Protein AF-A0A2N3FIJ5-F1 (afdb_monomer)

Nearest PDB structures (foldseek):
  3k1s-assembly1_A  TM=6.596E-01  e=3.402E+00  Bacillus anthracis
  8xyv-assembly1_A  TM=5.537E-01  e=2.727E+00  synthetic construct
  6gow-assembly1_E  TM=3.567E-01  e=4.017E+00  Bacillus subtilis

Radius of gyration: 18.21 Å; Cα contacts (8 Å, |Δi|>4): 81; chains: 1; bounding box: 46×19×55 Å

Mean predicted aligned error: 5.97 Å

Secondary structure (DSSP, 8-state):
----HHHHHHHHHHHHHHHHHHHHHHHHHHH-HHHHHHHHHHHHHHHHHHHHHHHHHHHHTTHHHHHHHHHHHHHHHHHHHHHHHHHHHHHHHHHHHHHHHHHHHHHHTT--

Solvent-accessible surface area (backbone atoms only — not comparable to full-atom values): 5841 Å² total; per-residue (Å²): 130,87,83,56,62,37,60,52,52,32,51,49,28,48,48,53,20,52,50,32,38,60,50,18,54,63,35,24,74,76,64,34,44,68,49,14,52,50,33,43,51,48,17,52,48,44,32,55,53,26,51,54,53,25,49,54,52,16,59,76,71,49,46,51,60,56,46,44,74,72,52,37,70,66,49,52,48,52,54,50,51,53,49,48,54,56,50,49,52,51,48,52,53,48,51,50,53,43,52,52,52,47,49,52,60,64,55,60,67,77,83,116

pLDDT: mean 87.1, std 10.28, range [44.97, 95.62]

Structure (mmCIF, N/CA/C/O backbone):
data_AF-A0A2N3FIJ5-F1
#
_entry.id   AF-A0A2N3FIJ5-F1
#
loop_
_atom_site.group_PDB
_atom_site.id
_atom_site.type_symbol
_atom_site.label_atom_id
_atom_site.label_alt_id
_atom_site.label_comp_id
_atom_site.label_asym_id
_atom_site.label_entity_id
_atom_site.label_seq_id
_atom_site.pdbx_PDB_ins_code
_atom_site.Cartn_x
_atom_site.Cartn_y
_atom_site.Cartn_z
_atom_site.occupancy
_atom_site.B_iso_or_equiv
_atom_site.auth_seq_id
_atom_site.auth_comp_id
_atom_site.auth_asym_id
_atom_site.auth_atom_id
_atom_site.pdbx_PDB_model_num
ATOM 1 N N . MET A 1 1 ? -8.680 -10.127 25.478 1.00 51.38 1 MET A N 1
ATOM 2 C CA . MET A 1 1 ? -8.609 -8.966 24.564 1.00 51.38 1 MET A CA 1
ATOM 3 C C . MET A 1 1 ? -9.629 -9.177 23.454 1.00 51.38 1 MET A C 1
ATOM 5 O O . MET A 1 1 ? -9.633 -10.275 22.902 1.00 51.38 1 MET A O 1
ATOM 9 N N . PRO A 1 2 ? -10.525 -8.217 23.168 1.00 55.84 2 PRO A N 1
ATOM 10 C CA . PRO A 1 2 ? -11.459 -8.337 22.049 1.00 55.84 2 PRO A CA 1
ATOM 11 C C . PRO A 1 2 ? -10.683 -8.527 20.737 1.00 55.84 2 PRO A C 1
ATOM 13 O O . PRO A 1 2 ? -9.733 -7.797 20.460 1.00 55.84 2 PRO A O 1
ATOM 16 N N . LYS A 1 3 ? -11.052 -9.545 19.950 1.00 68.38 3 LYS A N 1
ATOM 17 C CA . LYS A 1 3 ? -10.493 -9.772 18.612 1.00 68.38 3 LYS A CA 1
ATOM 18 C C . LYS A 1 3 ? -11.173 -8.795 17.655 1.00 68.38 3 LYS A C 1
ATOM 20 O O . LYS A 1 3 ? -12.292 -9.048 17.229 1.00 68.38 3 LYS A O 1
ATOM 25 N N . LEU A 1 4 ? -10.520 -7.672 17.372 1.00 81.00 4 LEU A N 1
ATOM 26 C CA . LEU A 1 4 ? -11.006 -6.691 16.401 1.00 81.00 4 LEU A CA 1
ATOM 27 C C . LEU A 1 4 ? -10.760 -7.244 14.992 1.00 81.00 4 LEU A C 1
ATOM 29 O O . LEU A 1 4 ? -9.620 -7.269 14.521 1.00 81.00 4 LEU A O 1
ATOM 33 N N . ALA A 1 5 ? -11.817 -7.739 14.350 1.00 84.88 5 ALA A N 1
ATOM 34 C CA . ALA A 1 5 ? -11.745 -8.368 13.036 1.00 84.88 5 ALA A CA 1
ATOM 35 C C . ALA A 1 5 ? -11.287 -7.362 11.974 1.00 84.88 5 ALA A C 1
ATOM 37 O O . ALA A 1 5 ? -10.468 -7.704 11.120 1.00 84.88 5 ALA A O 1
ATOM 38 N N . PHE A 1 6 ? -11.719 -6.099 12.077 1.00 86.12 6 PHE A N 1
ATOM 39 C CA . PHE A 1 6 ? -11.287 -5.059 11.140 1.00 86.12 6 PHE A CA 1
ATOM 40 C C . PHE A 1 6 ? -9.762 -4.851 11.169 1.00 86.12 6 PHE A C 1
ATOM 42 O O . PHE A 1 6 ? -9.145 -4.660 10.122 1.00 86.12 6 PHE A O 1
ATOM 49 N N . LEU A 1 7 ? -9.141 -4.933 12.354 1.00 85.88 7 LEU A N 1
ATOM 50 C CA . LEU A 1 7 ? -7.705 -4.710 12.528 1.00 85.88 7 LEU A CA 1
ATOM 51 C C . LEU A 1 7 ? -6.888 -5.869 11.943 1.00 85.88 7 LEU A C 1
ATOM 53 O O . LEU A 1 7 ? -5.833 -5.647 11.354 1.00 85.88 7 LEU A O 1
ATOM 57 N N . GLN A 1 8 ? -7.394 -7.101 12.059 1.00 89.31 8 GLN A N 1
ATOM 58 C CA . GLN A 1 8 ? -6.790 -8.274 11.423 1.00 89.31 8 GLN A CA 1
ATOM 59 C C . GLN A 1 8 ? -6.869 -8.176 9.901 1.00 89.31 8 GLN A C 1
ATOM 61 O O . GLN A 1 8 ? -5.865 -8.374 9.220 1.00 89.31 8 GLN A O 1
ATOM 66 N N . THR A 1 9 ? -8.032 -7.807 9.365 1.00 90.25 9 THR A N 1
ATOM 67 C CA . THR A 1 9 ? -8.211 -7.611 7.923 1.00 90.25 9 THR A CA 1
ATOM 68 C C . THR A 1 9 ? -7.322 -6.480 7.400 1.00 90.25 9 THR A C 1
ATOM 70 O O . THR A 1 9 ? -6.710 -6.629 6.343 1.00 90.25 9 THR A O 1
ATOM 73 N N . LEU A 1 10 ? -7.163 -5.388 8.160 1.00 89.88 10 LEU A N 1
ATOM 74 C CA . LEU A 1 10 ? -6.235 -4.305 7.825 1.00 89.88 10 LEU A CA 1
ATOM 75 C C . LEU A 1 10 ? -4.788 -4.794 7.801 1.00 89.88 10 LEU A C 1
ATOM 77 O O . LEU A 1 10 ? -4.076 -4.520 6.839 1.00 89.88 10 LEU A O 1
ATOM 81 N N . ALA A 1 11 ? -4.366 -5.550 8.816 1.00 90.19 11 ALA A N 1
ATOM 82 C CA . ALA A 1 11 ? -3.022 -6.115 8.878 1.00 90.19 11 ALA A CA 1
ATOM 83 C C . ALA A 1 11 ? -2.741 -7.064 7.699 1.00 90.19 11 ALA A C 1
ATOM 85 O O . ALA A 1 11 ? -1.658 -7.015 7.119 1.00 90.19 11 ALA A O 1
ATOM 86 N N . ILE A 1 12 ? -3.719 -7.882 7.297 1.00 93.12 12 ILE A N 1
ATOM 87 C CA . ILE A 1 12 ? -3.603 -8.765 6.130 1.00 93.12 12 ILE A CA 1
ATOM 88 C C . ILE A 1 12 ? -3.497 -7.945 4.840 1.00 93.12 12 ILE A C 1
ATOM 90 O O . ILE A 1 12 ? -2.604 -8.201 4.037 1.00 93.12 12 ILE A O 1
ATOM 94 N 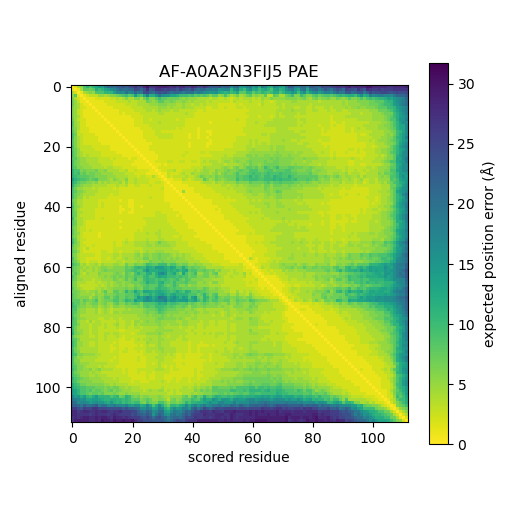N . ALA A 1 13 ? -4.353 -6.941 4.639 1.00 92.94 13 ALA A N 1
ATOM 95 C CA . ALA A 1 13 ? -4.306 -6.095 3.445 1.00 92.94 13 ALA A CA 1
ATOM 96 C C . ALA A 1 13 ? -2.975 -5.332 3.333 1.00 92.94 13 ALA A C 1
ATOM 98 O O . ALA A 1 13 ? -2.361 -5.287 2.266 1.00 92.94 13 ALA A O 1
ATOM 99 N N . ALA A 1 14 ? -2.501 -4.796 4.457 1.00 90.81 14 ALA A N 1
ATOM 100 C CA . ALA A 1 14 ? -1.193 -4.175 4.602 1.00 90.81 14 ALA A CA 1
ATOM 101 C C . ALA A 1 14 ? -0.052 -5.142 4.251 1.00 90.81 14 ALA A C 1
ATOM 103 O O . ALA A 1 14 ? 0.836 -4.795 3.472 1.00 90.81 14 ALA A O 1
ATOM 104 N N . PHE A 1 15 ? -0.095 -6.367 4.779 1.00 93.50 15 PHE A N 1
ATOM 105 C CA . PHE A 1 15 ? 0.901 -7.398 4.501 1.00 93.50 15 PHE A CA 1
ATOM 106 C C . PHE A 1 15 ? 0.911 -7.805 3.024 1.00 93.50 15 PHE A C 1
ATOM 108 O O . PHE A 1 15 ? 1.972 -7.833 2.407 1.00 93.50 15 PHE A O 1
ATOM 115 N N . VAL A 1 16 ? -0.258 -8.062 2.430 1.00 95.62 16 VAL A N 1
ATOM 116 C CA . VAL A 1 16 ? -0.388 -8.409 1.005 1.00 95.62 16 VAL A CA 1
ATOM 117 C C . VAL A 1 16 ? 0.140 -7.280 0.126 1.00 95.62 16 VAL A C 1
ATOM 119 O O . VAL A 1 16 ? 0.914 -7.527 -0.797 1.00 95.62 16 VAL A O 1
ATOM 122 N N . SER A 1 17 ? -0.224 -6.035 0.434 1.00 94.69 17 SER A N 1
ATOM 123 C CA . SER A 1 17 ? 0.297 -4.869 -0.274 1.00 94.69 17 SER A CA 1
ATOM 124 C C . SER A 1 17 ? 1.825 -4.784 -0.176 1.00 94.69 17 SER A C 1
ATOM 126 O O . SER A 1 17 ? 2.506 -4.630 -1.188 1.00 94.69 17 SER A O 1
ATOM 128 N N . PHE A 1 18 ? 2.396 -4.975 1.012 1.00 93.12 18 PHE A N 1
ATOM 129 C CA . PHE A 1 18 ? 3.846 -4.977 1.185 1.00 93.12 18 PHE A CA 1
ATOM 130 C C . PHE A 1 18 ? 4.530 -6.128 0.426 1.00 93.12 18 PHE A C 1
ATOM 132 O O . PHE A 1 18 ? 5.555 -5.922 -0.221 1.00 93.12 18 PHE A O 1
ATOM 139 N N . MET A 1 19 ? 3.940 -7.327 0.418 1.00 95.06 19 MET A N 1
ATOM 140 C CA . MET A 1 19 ? 4.442 -8.451 -0.377 1.00 95.06 19 MET A CA 1
ATOM 141 C C . MET A 1 19 ? 4.442 -8.141 -1.875 1.00 95.06 19 MET A C 1
ATOM 143 O O . MET A 1 19 ? 5.400 -8.490 -2.557 1.00 95.06 19 MET A O 1
ATOM 147 N N . LEU A 1 20 ? 3.432 -7.435 -2.392 1.00 95.00 20 LEU A N 1
ATOM 148 C CA . LEU A 1 20 ? 3.416 -6.999 -3.792 1.00 95.00 20 LEU A CA 1
ATOM 149 C C . LEU A 1 20 ? 4.572 -6.041 -4.115 1.00 95.00 20 LEU A C 1
ATOM 151 O O . LEU A 1 20 ? 5.153 -6.144 -5.193 1.00 95.00 20 LEU A O 1
ATOM 155 N N . VAL A 1 21 ? 4.960 -5.164 -3.182 1.00 93.69 21 VAL A N 1
ATOM 156 C CA . VAL A 1 21 ? 6.153 -4.312 -3.341 1.00 93.69 21 VAL A CA 1
ATOM 157 C C . VAL A 1 21 ? 7.419 -5.164 -3.459 1.00 93.69 21 VAL A C 1
ATOM 159 O O . VAL A 1 21 ? 8.232 -4.925 -4.348 1.00 93.69 21 VAL A O 1
ATOM 162 N N . ILE A 1 22 ? 7.577 -6.194 -2.623 1.00 92.62 22 ILE A N 1
ATOM 163 C CA . ILE A 1 22 ? 8.731 -7.106 -2.704 1.00 92.62 22 ILE A CA 1
ATOM 164 C C . ILE A 1 22 ? 8.712 -7.896 -4.017 1.00 92.62 22 ILE A C 1
ATOM 166 O O . ILE A 1 22 ? 9.733 -7.995 -4.694 1.00 92.62 22 ILE A O 1
ATOM 170 N N . VAL A 1 23 ? 7.550 -8.423 -4.411 1.00 94.00 23 VAL A N 1
ATOM 171 C CA . VAL A 1 23 ? 7.357 -9.190 -5.653 1.00 94.00 23 VAL A CA 1
ATOM 172 C C . VAL A 1 23 ? 7.586 -8.330 -6.897 1.00 94.00 23 VAL A C 1
ATOM 174 O O . VAL A 1 23 ? 8.004 -8.853 -7.931 1.00 94.00 23 VAL A O 1
ATOM 177 N N . ALA A 1 24 ? 7.412 -7.010 -6.816 1.00 92.44 24 ALA A N 1
ATOM 178 C CA . ALA A 1 24 ? 7.741 -6.130 -7.928 1.00 92.44 24 ALA A CA 1
ATOM 179 C C . ALA A 1 24 ? 9.226 -6.219 -8.327 1.00 92.44 24 ALA A C 1
ATOM 181 O O . ALA A 1 24 ? 9.529 -6.035 -9.503 1.00 92.44 24 ALA A O 1
ATOM 182 N N . PHE A 1 25 ? 10.139 -6.588 -7.418 1.00 88.94 25 PHE A N 1
ATOM 183 C CA . PHE A 1 25 ? 11.552 -6.803 -7.747 1.00 88.94 25 PHE A CA 1
ATOM 184 C C . PHE A 1 25 ? 11.759 -7.954 -8.760 1.00 88.94 25 PHE A C 1
ATOM 186 O O . PHE A 1 25 ? 12.204 -7.681 -9.879 1.00 88.94 25 PHE A O 1
ATOM 193 N N . PRO A 1 26 ? 11.378 -9.221 -8.475 1.00 91.25 26 PRO A N 1
ATOM 194 C CA . PRO A 1 26 ? 11.492 -10.298 -9.457 1.00 91.25 26 PRO A CA 1
ATOM 195 C C . PRO A 1 26 ? 10.586 -10.107 -10.681 1.00 91.25 26 PRO A C 1
ATOM 197 O O . PRO A 1 26 ? 10.941 -10.575 -11.761 1.00 91.25 26 PRO A O 1
ATOM 200 N N . VAL A 1 27 ? 9.443 -9.419 -10.558 1.00 91.50 27 VAL A N 1
ATOM 201 C CA . VAL A 1 27 ? 8.592 -9.092 -11.718 1.00 91.50 27 VAL A CA 1
ATOM 202 C C . VAL A 1 27 ? 9.301 -8.127 -12.666 1.00 91.50 27 VAL A C 1
ATOM 204 O O . VAL A 1 27 ? 9.248 -8.326 -13.875 1.00 91.50 27 VAL A O 1
ATOM 207 N N . THR A 1 28 ? 10.012 -7.132 -12.137 1.00 89.31 28 THR A N 1
ATOM 208 C CA . THR A 1 28 ? 10.811 -6.195 -12.943 1.00 89.31 28 THR A CA 1
ATOM 209 C C . THR A 1 28 ? 11.872 -6.931 -13.747 1.00 89.31 28 THR A C 1
ATOM 211 O O . THR A 1 28 ? 12.004 -6.696 -14.945 1.00 89.31 28 THR A O 1
ATOM 214 N N . TRP A 1 29 ? 12.573 -7.870 -13.107 1.00 84.31 29 TRP A N 1
ATOM 215 C CA . TRP A 1 29 ? 13.607 -8.672 -13.756 1.00 84.31 29 TRP A CA 1
ATOM 216 C C . TRP A 1 29 ? 13.049 -9.616 -14.830 1.00 84.31 29 TRP A C 1
ATOM 218 O O . TRP A 1 29 ? 13.621 -9.742 -15.906 1.00 84.31 29 TRP A O 1
ATOM 228 N N . LYS A 1 30 ? 11.929 -10.297 -14.550 1.00 90.00 30 LYS A N 1
ATOM 229 C CA . LYS A 1 30 ? 11.395 -11.356 -15.427 1.00 90.00 30 LYS A CA 1
ATOM 230 C C . LYS A 1 30 ? 10.442 -10.858 -16.515 1.00 90.00 30 LYS A C 1
ATOM 232 O O . LYS A 1 30 ? 10.367 -11.475 -17.570 1.00 90.00 30 LYS A O 1
ATOM 237 N N . ALA A 1 31 ? 9.679 -9.802 -16.245 1.00 89.44 31 ALA A N 1
ATOM 238 C CA . ALA A 1 31 ? 8.608 -9.305 -17.115 1.00 89.44 31 ALA A CA 1
ATOM 239 C C . ALA A 1 31 ? 8.825 -7.850 -17.573 1.00 89.44 31 ALA A C 1
ATOM 241 O O . ALA A 1 31 ? 7.988 -7.286 -18.279 1.00 89.44 31 ALA A O 1
ATOM 242 N N . GLY A 1 32 ? 9.947 -7.239 -17.183 1.00 89.31 32 GLY A N 1
ATOM 243 C CA . GLY A 1 32 ? 10.345 -5.895 -17.582 1.00 89.31 32 GLY A CA 1
ATOM 244 C C . GLY A 1 32 ? 9.834 -4.784 -16.661 1.00 89.31 32 GLY A C 1
ATOM 245 O O . GLY A 1 32 ? 8.939 -4.953 -15.826 1.00 89.31 32 GLY A O 1
ATOM 246 N N . TRP A 1 33 ? 10.401 -3.591 -16.852 1.00 90.06 33 TRP A N 1
ATOM 247 C CA . TRP A 1 33 ? 10.188 -2.430 -15.982 1.00 90.06 33 TRP A CA 1
ATOM 248 C C . TRP A 1 33 ? 8.725 -1.967 -15.907 1.00 90.06 33 TRP A C 1
ATOM 250 O O . TRP A 1 33 ? 8.254 -1.598 -14.832 1.00 90.06 33 TRP A O 1
ATOM 260 N N . ARG A 1 34 ? 7.965 -2.051 -17.011 1.00 91.44 34 ARG A N 1
ATOM 261 C CA . ARG A 1 34 ? 6.534 -1.687 -17.036 1.00 91.44 34 ARG A CA 1
ATOM 262 C C . ARG A 1 34 ? 5.695 -2.600 -16.139 1.00 91.44 34 ARG A C 1
ATOM 264 O O . ARG A 1 34 ? 4.829 -2.119 -15.410 1.00 91.44 34 ARG A O 1
ATOM 271 N N . ALA A 1 35 ? 5.963 -3.908 -16.165 1.00 91.31 35 ALA A N 1
ATOM 272 C CA . ALA A 1 35 ? 5.276 -4.882 -15.320 1.00 91.31 35 ALA A CA 1
ATOM 273 C C . ALA A 1 35 ? 5.617 -4.666 -13.837 1.00 91.31 35 ALA A C 1
ATOM 275 O O . ALA A 1 35 ? 4.723 -4.675 -12.985 1.00 91.31 35 ALA A O 1
ATOM 276 N N . GLY A 1 36 ? 6.888 -4.373 -13.539 1.00 89.88 36 GLY A N 1
ATOM 277 C CA . GLY A 1 36 ? 7.332 -3.960 -12.208 1.00 89.88 36 GLY A CA 1
ATOM 278 C C . GLY A 1 36 ? 6.580 -2.729 -11.705 1.00 89.88 36 GLY A C 1
ATOM 279 O O . GLY A 1 36 ? 5.997 -2.743 -10.621 1.00 89.88 36 GLY A O 1
ATOM 280 N N . GLN A 1 37 ? 6.510 -1.681 -12.528 1.00 92.00 37 GLN A N 1
ATOM 281 C CA . GLN A 1 37 ? 5.841 -0.430 -12.172 1.00 92.00 37 GLN A CA 1
ATOM 282 C C . GLN A 1 37 ? 4.333 -0.617 -11.951 1.00 92.00 37 GLN A C 1
ATOM 284 O O . GLN A 1 37 ? 3.772 -0.063 -11.003 1.00 92.00 37 GLN A O 1
ATOM 289 N N . ASN A 1 38 ? 3.674 -1.434 -12.777 1.00 94.44 38 ASN A N 1
ATOM 290 C CA . ASN A 1 38 ? 2.268 -1.787 -12.583 1.00 94.44 38 ASN A CA 1
ATOM 291 C C . ASN A 1 38 ? 2.047 -2.579 -11.291 1.00 94.44 38 ASN A C 1
ATOM 293 O O . ASN A 1 38 ? 1.063 -2.332 -10.600 1.00 94.44 38 ASN A O 1
ATOM 297 N N . THR A 1 39 ? 2.975 -3.463 -10.921 1.00 94.56 39 THR A N 1
ATOM 298 C CA . THR A 1 39 ? 2.911 -4.214 -9.656 1.00 94.56 39 THR A CA 1
ATOM 299 C C . THR A 1 39 ? 2.999 -3.283 -8.447 1.00 94.56 39 THR A C 1
ATOM 301 O O . THR A 1 39 ? 2.193 -3.396 -7.526 1.00 94.56 39 THR A O 1
ATOM 304 N N . VAL A 1 40 ? 3.905 -2.300 -8.475 1.00 93.12 40 VAL A N 1
ATOM 305 C CA . VAL A 1 40 ? 4.021 -1.274 -7.420 1.00 93.12 40 VAL A CA 1
ATOM 306 C C . VAL A 1 40 ? 2.768 -0.388 -7.342 1.00 93.12 40 VAL A C 1
ATOM 308 O O . VAL A 1 40 ? 2.308 -0.025 -6.262 1.00 93.12 40 VAL A O 1
ATOM 311 N N . ARG A 1 41 ? 2.156 -0.045 -8.480 1.00 93.88 41 ARG A N 1
ATOM 312 C CA . ARG A 1 41 ? 0.880 0.695 -8.489 1.00 93.88 41 ARG A CA 1
ATOM 313 C C . ARG A 1 41 ? -0.269 -0.150 -7.939 1.00 93.88 41 ARG A C 1
ATOM 315 O O . ARG A 1 41 ? -1.080 0.353 -7.166 1.00 93.88 41 ARG A O 1
ATOM 322 N N . ALA A 1 42 ? -0.319 -1.429 -8.304 1.00 94.50 42 ALA A N 1
ATOM 323 C CA . ALA A 1 42 ? -1.313 -2.368 -7.804 1.00 94.50 42 ALA A CA 1
ATOM 324 C C . ALA A 1 42 ? -1.176 -2.575 -6.290 1.00 94.50 42 ALA A C 1
ATOM 326 O O . ALA A 1 42 ? -2.191 -2.601 -5.599 1.00 94.50 42 ALA A O 1
ATOM 327 N N . SER A 1 43 ? 0.050 -2.637 -5.756 1.00 94.75 43 SER A N 1
ATOM 328 C CA . SER A 1 43 ? 0.274 -2.736 -4.310 1.00 94.75 43 SER A CA 1
ATOM 329 C C . SER A 1 43 ? -0.337 -1.548 -3.567 1.00 94.75 43 SER A C 1
ATOM 331 O O . SER A 1 43 ? -1.043 -1.739 -2.575 1.00 94.75 43 SER A O 1
ATOM 333 N N . LEU A 1 44 ? -0.146 -0.330 -4.084 1.00 93.38 44 LEU A N 1
ATOM 334 C CA . LEU A 1 44 ? -0.747 0.878 -3.522 1.00 93.38 44 LEU A CA 1
ATOM 335 C C . LEU A 1 44 ? -2.279 0.842 -3.608 1.00 93.38 44 LEU A C 1
ATOM 337 O O . LEU A 1 44 ? -2.953 1.182 -2.639 1.00 93.38 44 LEU A O 1
ATOM 341 N N . GLY A 1 45 ? -2.828 0.379 -4.734 1.00 94.56 45 GLY A N 1
ATOM 342 C CA . GLY A 1 45 ? -4.268 0.179 -4.895 1.00 94.56 45 GLY A CA 1
ATOM 343 C C . GLY A 1 45 ? -4.846 -0.785 -3.856 1.00 94.56 45 GLY A C 1
ATOM 344 O O . GLY A 1 45 ? -5.819 -0.448 -3.186 1.00 94.56 45 GLY A O 1
ATOM 345 N N . VAL A 1 46 ? -4.206 -1.943 -3.657 1.00 94.25 46 VAL A N 1
ATOM 346 C CA . VAL A 1 46 ? -4.596 -2.935 -2.638 1.00 94.25 46 VAL A CA 1
ATOM 347 C C . VAL A 1 46 ? -4.573 -2.328 -1.238 1.00 94.25 46 VAL A C 1
ATOM 349 O O . VAL A 1 46 ? -5.496 -2.564 -0.461 1.00 94.25 46 VAL A O 1
ATOM 352 N N . LEU A 1 47 ? -3.564 -1.514 -0.922 1.00 92.62 47 LEU A N 1
ATOM 353 C CA . LEU A 1 47 ? -3.481 -0.852 0.376 1.00 92.62 47 LEU A CA 1
ATOM 354 C C . LEU A 1 47 ? -4.641 0.121 0.597 1.00 92.62 47 LEU A C 1
ATOM 356 O O . LEU A 1 47 ? -5.300 0.060 1.630 1.00 92.62 47 LEU A O 1
ATOM 360 N N . ILE A 1 48 ? -4.900 1.006 -0.369 1.00 93.81 48 ILE A N 1
ATOM 361 C CA . ILE A 1 48 ? -5.959 2.018 -0.266 1.00 93.81 48 ILE A CA 1
ATOM 362 C C . ILE A 1 48 ? -7.325 1.341 -0.132 1.00 93.81 48 ILE A C 1
ATOM 364 O O . ILE A 1 48 ? -8.095 1.674 0.769 1.00 93.81 48 ILE A O 1
ATOM 368 N N . VAL A 1 49 ? -7.606 0.352 -0.984 1.00 95.44 49 VAL A N 1
ATOM 369 C CA . VAL A 1 49 ? -8.853 -0.422 -0.926 1.00 95.44 49 VAL A CA 1
ATOM 370 C C . VAL A 1 49 ? -8.965 -1.173 0.402 1.00 95.44 49 VAL A C 1
ATOM 372 O O . VAL A 1 49 ? -10.034 -1.176 1.006 1.00 95.44 49 VAL A O 1
ATOM 375 N N . GLY A 1 50 ? -7.868 -1.749 0.898 1.00 93.06 50 GLY A N 1
ATOM 376 C CA . GLY A 1 50 ? -7.816 -2.425 2.192 1.00 93.06 50 GLY A CA 1
ATOM 377 C C . GLY A 1 50 ? -8.120 -1.496 3.367 1.00 93.06 50 GLY A C 1
ATOM 378 O O . GLY A 1 50 ? -8.937 -1.836 4.220 1.00 93.06 50 GLY A O 1
ATOM 379 N N . ILE A 1 51 ? -7.527 -0.300 3.394 1.00 91.62 51 ILE A N 1
ATOM 380 C CA . ILE A 1 51 ? -7.796 0.717 4.421 1.00 91.62 51 ILE A CA 1
ATOM 381 C C . ILE A 1 51 ? -9.268 1.130 4.382 1.00 91.62 51 ILE A C 1
ATOM 383 O O . ILE A 1 51 ? -9.948 1.076 5.402 1.00 91.62 51 ILE A O 1
ATOM 387 N N . ILE A 1 52 ? -9.787 1.499 3.210 1.00 94.06 52 ILE A N 1
ATOM 388 C CA . ILE A 1 52 ? -11.179 1.948 3.081 1.00 94.06 52 ILE A CA 1
ATOM 389 C C . ILE A 1 52 ? -12.143 0.821 3.469 1.00 94.06 52 ILE A C 1
ATOM 391 O O . ILE A 1 52 ? -13.042 1.036 4.278 1.00 94.06 52 ILE A O 1
ATOM 395 N N . GLY A 1 53 ? -11.936 -0.391 2.947 1.00 92.56 53 GLY A N 1
ATOM 396 C CA . GLY A 1 53 ? -12.803 -1.537 3.219 1.00 92.56 53 GLY A CA 1
ATOM 397 C C . GLY A 1 53 ? -12.821 -1.929 4.696 1.00 92.56 53 GLY A C 1
ATOM 398 O O . GLY A 1 53 ? -13.883 -2.202 5.252 1.00 92.56 53 GLY A O 1
ATOM 399 N N . THR A 1 54 ? -11.665 -1.897 5.359 1.00 91.44 54 THR A N 1
ATOM 400 C CA . THR A 1 54 ? -11.561 -2.233 6.789 1.00 91.44 54 THR A CA 1
ATOM 401 C C . THR A 1 54 ? -12.136 -1.152 7.686 1.00 91.44 54 THR A C 1
ATOM 403 O O . THR A 1 54 ? -12.768 -1.482 8.686 1.00 91.44 54 THR A O 1
ATOM 406 N N . LEU A 1 55 ? -12.003 0.124 7.317 1.00 89.38 55 LEU A N 1
ATO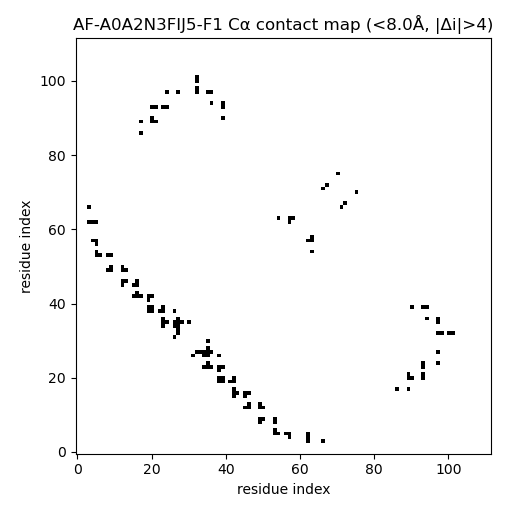M 407 C CA . LEU A 1 55 ? -12.686 1.209 8.014 1.00 89.38 55 LEU A CA 1
ATOM 408 C C . LEU A 1 55 ? -14.203 1.071 7.880 1.00 89.38 55 LEU A C 1
ATOM 410 O O . LEU A 1 55 ? -14.890 1.091 8.895 1.00 89.38 55 LEU A O 1
ATOM 414 N N . VAL A 1 56 ? -14.726 0.863 6.667 1.00 93.00 56 VAL A N 1
ATOM 415 C CA . VAL A 1 56 ? -16.169 0.667 6.435 1.00 93.00 56 VAL A CA 1
ATOM 416 C C . VAL A 1 56 ? -16.704 -0.514 7.252 1.00 93.00 56 VAL A C 1
ATOM 418 O O . VAL A 1 56 ? -17.707 -0.363 7.947 1.00 93.00 56 VAL A O 1
ATOM 421 N N . MET A 1 57 ? -16.001 -1.650 7.244 1.00 90.38 57 MET A N 1
ATOM 422 C CA . MET A 1 57 ? -16.343 -2.829 8.050 1.00 90.38 57 MET A CA 1
ATOM 423 C C . MET A 1 57 ? -16.288 -2.545 9.560 1.00 90.38 57 MET A C 1
ATOM 425 O O . MET A 1 57 ? -17.173 -2.942 10.318 1.00 90.38 57 MET A O 1
ATOM 429 N N . GLY A 1 58 ? -15.254 -1.841 10.022 1.00 87.62 58 GLY A N 1
ATOM 430 C CA . GLY A 1 58 ? -15.113 -1.477 11.428 1.00 87.62 58 GLY A CA 1
ATOM 431 C C . GLY A 1 58 ? -16.206 -0.511 11.895 1.00 87.62 58 GLY A C 1
ATOM 432 O O . GLY A 1 58 ? -16.667 -0.608 13.034 1.00 87.62 58 GLY A O 1
ATOM 433 N N . TYR A 1 59 ? -16.638 0.404 11.023 1.00 89.06 59 TYR A N 1
ATOM 434 C CA . TYR A 1 59 ? -17.752 1.313 11.285 1.00 89.06 59 TYR A CA 1
ATOM 435 C C . TYR A 1 59 ? -19.090 0.571 11.331 1.00 89.06 59 TYR A C 1
ATOM 437 O O . TYR A 1 59 ? -19.870 0.822 12.248 1.00 89.06 59 TYR A O 1
ATOM 445 N N . SER A 1 60 ? -19.349 -0.365 10.408 1.00 89.69 60 SER A N 1
ATOM 446 C CA . SER A 1 60 ? -20.612 -1.119 10.384 1.00 89.69 60 SER A CA 1
ATOM 447 C C . SER A 1 60 ? -20.800 -2.012 11.611 1.00 89.69 60 SER A C 1
ATOM 449 O O . SER A 1 60 ? -21.925 -2.194 12.067 1.00 89.69 60 SER A O 1
ATOM 451 N N . ASN A 1 61 ? -19.706 -2.539 12.169 1.00 86.50 61 ASN A N 1
ATOM 452 C CA . ASN A 1 61 ? -19.738 -3.453 13.314 1.00 86.50 61 ASN A CA 1
ATOM 453 C C . ASN A 1 61 ? -19.555 -2.747 14.671 1.00 86.50 61 ASN A C 1
ATOM 455 O O . ASN A 1 61 ? -19.543 -3.404 15.709 1.00 86.50 61 ASN A O 1
ATOM 459 N N . GLY A 1 62 ? -19.349 -1.424 14.683 1.00 84.94 62 GLY A N 1
ATOM 460 C CA . GLY A 1 62 ? -19.046 -0.656 15.900 1.00 84.94 62 GLY A CA 1
ATOM 461 C C . GLY A 1 62 ? -17.648 -0.907 16.491 1.00 84.94 62 GLY A C 1
ATOM 462 O O . GLY A 1 62 ? -17.295 -0.316 17.513 1.00 84.94 62 GLY A O 1
ATOM 463 N N . GLU A 1 63 ? -16.816 -1.726 15.841 1.00 86.56 63 GLU A N 1
ATOM 464 C CA . GLU A 1 63 ? -15.475 -2.100 16.307 1.00 86.56 63 GLU A CA 1
ATOM 465 C C . GLU A 1 63 ? -14.522 -0.897 16.401 1.00 86.56 63 GLU A C 1
ATOM 467 O O . GLU A 1 63 ? -13.622 -0.890 17.241 1.00 86.56 63 GLU A O 1
ATOM 472 N N . ILE A 1 64 ? -14.740 0.155 15.600 1.00 84.25 64 ILE A N 1
ATOM 473 C CA . ILE A 1 64 ? -13.959 1.406 15.662 1.00 84.25 64 ILE A CA 1
ATOM 474 C C . ILE A 1 64 ? -14.125 2.103 17.021 1.00 84.25 64 ILE A C 1
ATOM 476 O O . ILE A 1 64 ? -13.162 2.662 17.551 1.00 84.25 64 ILE A O 1
ATOM 480 N N . ALA A 1 65 ? -15.318 2.048 17.623 1.00 84.38 65 ALA A N 1
ATOM 481 C CA . ALA A 1 65 ? -15.557 2.636 18.940 1.00 84.38 65 ALA A CA 1
ATOM 482 C C . ALA A 1 65 ? -14.799 1.866 20.034 1.00 84.38 65 ALA A C 1
ATOM 484 O O . ALA A 1 65 ? -14.147 2.478 20.881 1.00 84.38 65 ALA A O 1
ATOM 485 N N . THR A 1 66 ? -14.813 0.530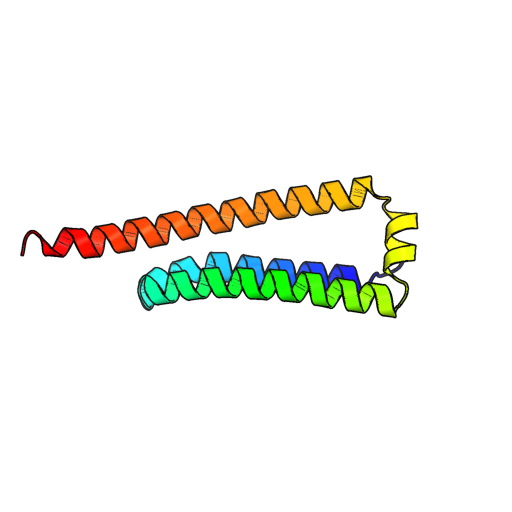 19.965 1.00 84.00 66 THR A N 1
ATOM 486 C CA . THR A 1 66 ? -14.048 -0.348 20.865 1.00 84.00 66 THR A CA 1
ATOM 487 C C . THR A 1 66 ? -12.539 -0.185 20.682 1.00 84.00 66 THR A C 1
ATOM 489 O O . THR A 1 66 ? -11.788 -0.173 21.656 1.00 84.00 66 THR A O 1
ATOM 492 N N . PHE A 1 67 ? -12.073 -0.022 19.445 1.00 84.25 67 PHE A N 1
ATOM 493 C CA . PHE A 1 67 ? -10.671 0.262 19.153 1.00 84.25 67 PHE A CA 1
ATOM 494 C C . PHE A 1 67 ? -10.229 1.583 19.784 1.00 84.25 67 PHE A C 1
ATOM 496 O O . PHE A 1 67 ? -9.224 1.620 20.493 1.00 84.25 67 PHE A O 1
ATOM 503 N N . ARG A 1 68 ? -11.014 2.652 19.598 1.00 84.31 68 ARG A N 1
ATOM 504 C CA . ARG A 1 68 ? -10.704 3.979 20.142 1.00 84.31 68 ARG A CA 1
ATOM 505 C C . ARG A 1 68 ? -10.691 3.996 21.670 1.00 84.31 68 ARG A C 1
ATOM 507 O O . ARG A 1 68 ? -9.848 4.680 22.240 1.00 84.31 68 ARG A O 1
ATOM 514 N N . SER A 1 69 ? -11.582 3.252 22.329 1.00 84.38 69 SER A N 1
ATOM 515 C CA . SER A 1 69 ? -11.595 3.159 23.795 1.00 84.38 69 SER A CA 1
ATOM 516 C C . SER A 1 69 ? -10.458 2.306 24.365 1.00 84.38 69 SER A C 1
ATOM 518 O O . SER A 1 69 ? -10.058 2.528 25.502 1.00 84.38 69 SER A O 1
ATOM 520 N N . THR A 1 70 ? -9.924 1.356 23.589 1.00 84.50 70 THR A N 1
ATOM 521 C CA . THR A 1 70 ? -8.871 0.434 24.048 1.00 84.50 70 THR A CA 1
ATOM 522 C C . THR A 1 70 ? -7.460 0.964 23.779 1.00 84.50 70 THR A C 1
ATOM 524 O O . THR A 1 70 ? -6.612 0.917 24.663 1.00 84.50 70 THR A O 1
ATOM 527 N N . LEU A 1 71 ? -7.191 1.437 22.557 1.00 80.94 71 LEU A N 1
ATOM 528 C CA . LEU A 1 71 ? -5.858 1.869 22.105 1.00 80.94 71 LEU A CA 1
ATOM 529 C C . LEU A 1 71 ? -5.650 3.386 22.181 1.00 80.94 71 LEU A C 1
ATOM 531 O O . LEU A 1 71 ? -4.511 3.851 22.161 1.00 80.94 71 LEU A O 1
ATOM 535 N N . GLY A 1 72 ? -6.737 4.159 22.255 1.00 83.38 72 GLY A N 1
ATOM 536 C CA . GLY A 1 72 ? -6.677 5.613 22.154 1.00 83.38 72 GLY A CA 1
ATOM 537 C C . GLY A 1 72 ? -6.271 6.100 20.758 1.00 83.38 72 GLY A C 1
ATOM 538 O O . GLY A 1 72 ? -5.969 5.328 19.847 1.00 83.38 72 GLY A O 1
ATOM 539 N N . ILE A 1 73 ? -6.286 7.420 20.579 1.00 84.12 73 ILE A N 1
ATOM 540 C CA . ILE A 1 73 ? -5.870 8.057 19.319 1.00 84.12 73 ILE A CA 1
ATOM 541 C C . ILE A 1 73 ? -4.354 7.928 19.124 1.00 84.12 73 ILE A C 1
ATOM 543 O O . ILE A 1 73 ? -3.906 7.660 18.012 1.00 84.12 73 ILE A O 1
ATOM 547 N N . ASP A 1 74 ? -3.573 8.038 20.198 1.00 87.38 74 ASP A N 1
ATOM 548 C CA . ASP A 1 74 ? -2.110 7.994 20.126 1.00 87.38 74 ASP A CA 1
ATOM 549 C C . ASP A 1 74 ? -1.594 6.642 19.622 1.00 87.38 74 ASP A C 1
ATOM 551 O O . ASP A 1 74 ? -0.728 6.600 18.748 1.00 87.38 74 ASP A O 1
ATOM 555 N N . GLY A 1 75 ? -2.172 5.530 20.095 1.00 85.06 75 GLY A N 1
ATOM 556 C CA . GLY A 1 75 ? -1.824 4.191 19.613 1.00 85.06 75 GLY A CA 1
ATOM 557 C C . GLY A 1 75 ? -2.148 4.003 18.129 1.00 85.06 75 GLY A C 1
ATOM 558 O O . GLY A 1 75 ? -1.352 3.432 17.381 1.00 85.06 75 GLY A O 1
ATOM 559 N N . ALA A 1 76 ? -3.278 4.551 17.672 1.00 85.12 76 ALA A N 1
ATOM 560 C CA . ALA A 1 76 ? -3.655 4.531 16.261 1.00 85.12 76 ALA A CA 1
ATOM 561 C C . ALA A 1 76 ? -2.669 5.330 15.392 1.00 85.12 76 ALA A C 1
ATOM 563 O O . ALA A 1 76 ? -2.270 4.863 14.324 1.00 85.12 76 ALA A O 1
ATOM 564 N N . ILE A 1 77 ? -2.236 6.503 15.866 1.00 89.06 77 ILE A N 1
ATOM 565 C CA . ILE A 1 77 ? -1.240 7.334 15.181 1.00 89.06 77 ILE A CA 1
ATOM 566 C C . ILE A 1 77 ? 0.109 6.615 15.127 1.00 89.06 77 ILE A C 1
ATOM 568 O O . ILE A 1 77 ? 0.698 6.534 14.054 1.00 89.06 77 ILE A O 1
ATOM 572 N N . GLN A 1 78 ? 0.588 6.048 16.238 1.00 91.00 78 GLN A N 1
ATOM 573 C CA . GLN A 1 78 ? 1.862 5.320 16.268 1.00 91.00 78 GLN A CA 1
ATOM 574 C C . GLN A 1 78 ? 1.867 4.131 15.300 1.00 91.00 78 GLN A C 1
ATOM 576 O O . GLN A 1 78 ? 2.815 3.979 14.528 1.00 91.00 78 GLN A O 1
ATOM 581 N N . MET A 1 79 ? 0.794 3.330 15.278 1.00 87.38 79 MET A N 1
ATOM 582 C CA . MET A 1 79 ? 0.639 2.245 14.302 1.00 87.38 79 MET A CA 1
ATOM 583 C C . MET A 1 79 ? 0.633 2.770 12.864 1.00 87.38 79 MET A C 1
ATOM 585 O O . MET A 1 79 ? 1.326 2.221 12.006 1.00 87.38 79 MET A O 1
ATOM 589 N N . GLY A 1 80 ? -0.126 3.837 12.602 1.00 88.69 80 GLY A N 1
ATOM 590 C CA . GLY A 1 80 ? -0.211 4.456 11.281 1.00 88.69 80 GLY A CA 1
ATOM 591 C C . GLY A 1 80 ? 1.137 4.979 10.790 1.00 88.69 80 GLY A C 1
ATOM 592 O O . GLY A 1 80 ? 1.517 4.718 9.652 1.00 88.69 80 GLY A O 1
ATOM 593 N N . VAL A 1 81 ? 1.895 5.657 11.654 1.00 92.69 81 VAL A N 1
ATOM 594 C CA . VAL A 1 81 ? 3.228 6.190 11.340 1.00 92.69 81 VAL A CA 1
ATOM 595 C C . VAL A 1 81 ? 4.229 5.065 11.101 1.00 92.69 81 VAL A C 1
ATOM 597 O O . VAL A 1 81 ? 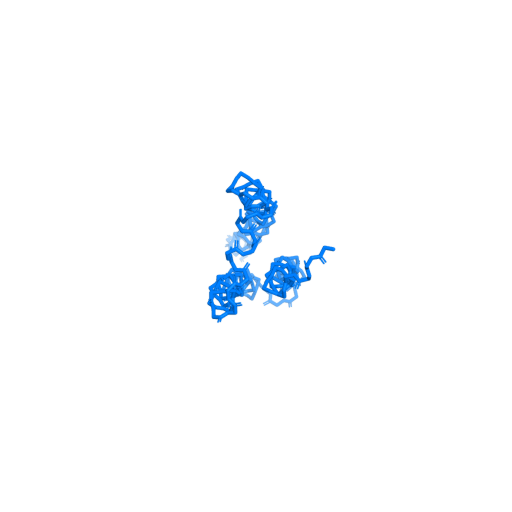4.942 5.097 10.099 1.00 92.69 81 VAL A O 1
ATOM 600 N N . PHE A 1 82 ? 4.266 4.049 11.969 1.00 90.00 82 PHE A N 1
ATOM 601 C CA . PHE A 1 82 ? 5.137 2.887 11.777 1.00 90.00 82 PHE A CA 1
ATOM 602 C C . PHE A 1 82 ? 4.875 2.224 10.422 1.00 90.00 82 PHE A C 1
ATOM 604 O O . PHE A 1 82 ? 5.799 1.983 9.642 1.00 90.00 82 PHE A O 1
ATOM 611 N N . PHE A 1 83 ? 3.600 1.989 10.114 1.00 88.38 83 PHE A N 1
ATOM 612 C CA . PHE A 1 83 ? 3.200 1.396 8.850 1.00 88.38 83 PHE A CA 1
ATOM 613 C C . PHE A 1 83 ? 3.578 2.281 7.654 1.00 88.38 83 PHE A C 1
ATOM 615 O O . PHE A 1 83 ? 4.130 1.786 6.670 1.00 88.38 83 PHE A O 1
ATOM 622 N N . LEU A 1 84 ? 3.350 3.592 7.753 1.00 91.12 84 LEU A N 1
ATOM 623 C CA . LEU A 1 84 ? 3.701 4.556 6.714 1.00 91.12 84 LEU A CA 1
ATOM 624 C C . LEU A 1 84 ? 5.204 4.549 6.418 1.00 91.12 84 LEU A C 1
ATOM 626 O O . LEU A 1 84 ? 5.589 4.515 5.251 1.00 91.12 84 LEU A O 1
ATOM 630 N N . ILE A 1 85 ? 6.057 4.546 7.444 1.00 92.31 85 ILE A N 1
ATOM 631 C CA . ILE A 1 85 ? 7.519 4.511 7.285 1.00 92.31 85 ILE A CA 1
ATOM 632 C C . ILE A 1 85 ? 7.951 3.208 6.608 1.00 92.31 85 ILE A C 1
ATOM 634 O O . ILE A 1 85 ? 8.688 3.236 5.620 1.00 92.31 85 ILE A O 1
ATOM 638 N N . MET A 1 86 ? 7.462 2.068 7.098 1.00 90.62 86 MET A N 1
ATOM 639 C CA . MET A 1 86 ? 7.799 0.753 6.548 1.00 90.62 86 MET A CA 1
ATOM 640 C C . MET A 1 86 ? 7.379 0.627 5.081 1.00 90.62 86 MET A C 1
ATOM 642 O O . MET A 1 86 ? 8.181 0.249 4.223 1.00 90.62 86 MET A O 1
ATOM 646 N N . TYR A 1 87 ? 6.132 0.987 4.777 1.00 91.50 87 TYR A N 1
ATOM 647 C CA . TYR A 1 87 ? 5.586 0.881 3.430 1.00 91.50 87 TYR A CA 1
ATOM 648 C C . TYR A 1 87 ? 6.253 1.864 2.463 1.00 91.50 87 TYR A C 1
ATOM 650 O O . TYR A 1 87 ? 6.655 1.471 1.368 1.00 91.50 87 TYR A O 1
ATOM 658 N N . SER A 1 88 ? 6.422 3.129 2.868 1.00 92.50 88 SER A N 1
ATOM 659 C CA . SER A 1 88 ? 7.067 4.151 2.031 1.00 92.50 88 SER A CA 1
ATOM 660 C C . SER A 1 88 ? 8.514 3.798 1.707 1.00 92.50 88 SER A C 1
ATOM 662 O O . SER A 1 88 ? 8.936 3.978 0.568 1.00 92.50 88 SER A O 1
ATOM 664 N N . THR A 1 89 ? 9.253 3.224 2.658 1.00 92.62 89 THR A N 1
ATOM 665 C CA . THR A 1 89 ? 10.637 2.787 2.441 1.00 92.62 89 THR A CA 1
ATOM 666 C C . THR A 1 89 ? 10.711 1.726 1.346 1.00 92.62 89 THR A C 1
ATOM 668 O O . THR A 1 89 ? 11.449 1.900 0.375 1.00 92.62 89 THR A O 1
ATOM 671 N N . GLY A 1 90 ? 9.904 0.664 1.448 1.00 90.88 90 GLY A N 1
ATOM 672 C CA . GLY A 1 90 ? 9.849 -0.380 0.420 1.00 90.88 90 GLY A CA 1
ATOM 673 C C . GLY A 1 90 ? 9.403 0.170 -0.936 1.00 90.88 90 GLY A C 1
ATOM 674 O O . GLY A 1 90 ? 10.046 -0.078 -1.955 1.00 90.88 90 GLY A O 1
ATOM 675 N N . PHE A 1 91 ? 8.334 0.966 -0.942 1.00 92.19 91 PHE A N 1
ATOM 676 C CA . PHE A 1 91 ? 7.760 1.547 -2.153 1.00 92.19 91 PHE A CA 1
ATOM 677 C C . PHE A 1 91 ? 8.754 2.450 -2.896 1.00 92.19 91 PHE A C 1
ATOM 679 O O . PHE A 1 91 ? 8.934 2.312 -4.106 1.00 92.19 91 PHE A O 1
ATOM 686 N N . LEU A 1 92 ? 9.428 3.358 -2.183 1.00 93.19 92 LEU A N 1
ATOM 687 C CA . LEU A 1 92 ? 10.398 4.282 -2.770 1.00 93.19 92 LEU A CA 1
ATOM 688 C C . LEU A 1 92 ? 11.656 3.557 -3.243 1.00 93.19 92 LEU A C 1
ATOM 690 O O . LEU A 1 92 ? 12.161 3.864 -4.322 1.00 93.19 92 LEU A O 1
ATOM 694 N N . PHE A 1 93 ? 12.152 2.595 -2.462 1.00 93.56 93 PHE A N 1
ATOM 695 C CA . PHE A 1 93 ? 13.333 1.819 -2.826 1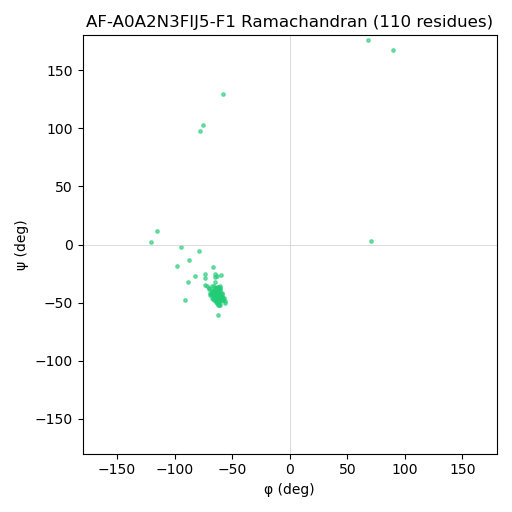.00 93.56 93 PHE A CA 1
ATOM 696 C C . PHE A 1 93 ? 13.099 1.024 -4.115 1.00 93.56 93 PHE A C 1
ATOM 698 O O . PHE A 1 93 ? 13.849 1.170 -5.080 1.00 93.56 93 PHE A O 1
ATOM 705 N N . VAL A 1 94 ? 12.011 0.250 -4.174 1.00 91.88 94 VAL A N 1
ATOM 706 C CA . VAL A 1 94 ? 11.670 -0.550 -5.358 1.00 91.88 94 VAL A CA 1
ATOM 707 C C . VAL A 1 94 ? 11.311 0.344 -6.545 1.00 91.88 94 VAL A C 1
ATOM 7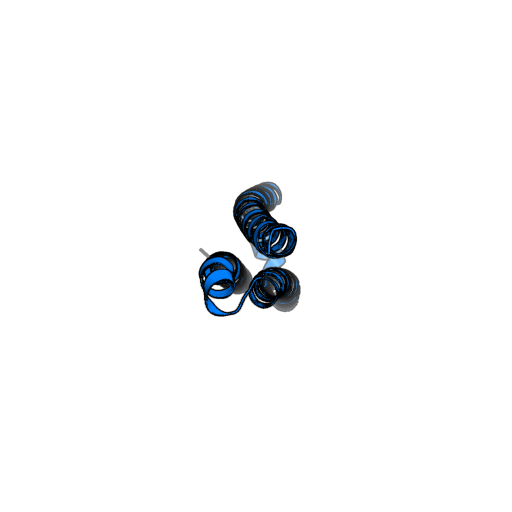09 O O . VAL A 1 94 ? 11.743 0.083 -7.664 1.00 91.88 94 VAL A O 1
ATOM 712 N N . GLY A 1 95 ? 10.591 1.446 -6.317 1.00 90.44 95 GLY A N 1
ATOM 713 C CA . GLY A 1 95 ? 10.288 2.424 -7.363 1.00 90.44 95 GLY A CA 1
ATOM 714 C C . GLY A 1 95 ? 11.545 3.029 -7.997 1.00 90.44 95 GLY A C 1
ATOM 715 O O . GLY A 1 95 ? 11.628 3.138 -9.223 1.00 90.44 95 GLY A O 1
ATOM 716 N N . ARG A 1 96 ? 12.553 3.373 -7.184 1.00 91.44 96 ARG A N 1
ATOM 717 C CA . ARG A 1 96 ? 13.855 3.850 -7.674 1.00 91.44 96 ARG A CA 1
ATOM 718 C C . ARG A 1 96 ? 14.616 2.770 -8.435 1.00 91.44 96 ARG A C 1
ATOM 720 O O . ARG A 1 96 ? 15.119 3.076 -9.508 1.00 91.44 96 ARG A O 1
ATOM 727 N N . TYR A 1 97 ? 14.636 1.533 -7.939 1.00 90.62 97 TYR A N 1
ATOM 72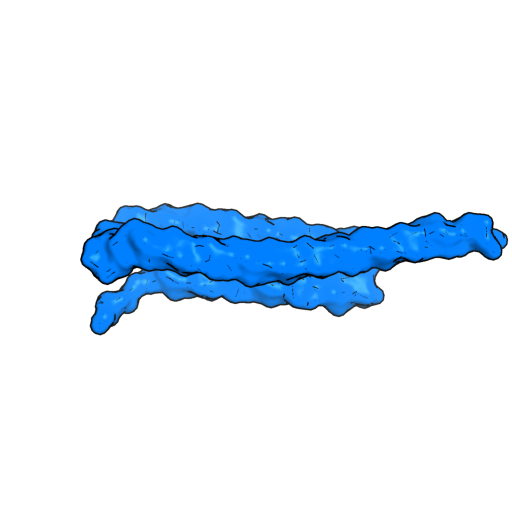8 C CA . TYR A 1 97 ? 15.255 0.397 -8.633 1.00 90.62 97 TYR A CA 1
ATOM 729 C C . TYR A 1 97 ? 14.658 0.165 -10.032 1.00 90.62 97 TYR A C 1
ATOM 731 O O . TYR A 1 97 ? 15.382 0.017 -11.013 1.00 90.62 97 TYR A O 1
ATOM 739 N N . ILE A 1 98 ? 13.329 0.190 -10.154 1.00 91.19 98 ILE A N 1
ATOM 740 C CA . ILE A 1 98 ? 12.654 0.039 -11.453 1.00 91.19 98 ILE A CA 1
ATOM 741 C C . ILE A 1 98 ? 13.026 1.189 -12.391 1.00 91.19 98 ILE A C 1
ATOM 743 O O . ILE A 1 98 ? 13.255 0.976 -13.580 1.00 91.19 98 ILE A O 1
ATOM 747 N N . SER A 1 99 ? 13.092 2.408 -11.852 1.00 90.19 99 SER A N 1
ATOM 748 C CA . SER A 1 99 ? 13.410 3.608 -12.627 1.00 90.19 99 SER A CA 1
ATOM 749 C C . SER A 1 99 ? 14.858 3.603 -13.123 1.00 90.19 99 SER A C 1
ATOM 751 O O . SER A 1 99 ? 15.099 3.969 -14.269 1.00 90.19 99 SER A O 1
ATOM 753 N N . SER A 1 100 ? 15.814 3.154 -12.301 1.00 89.94 100 SER A N 1
ATOM 754 C CA . SER A 1 100 ? 17.212 3.014 -12.723 1.00 89.94 100 SER A CA 1
AT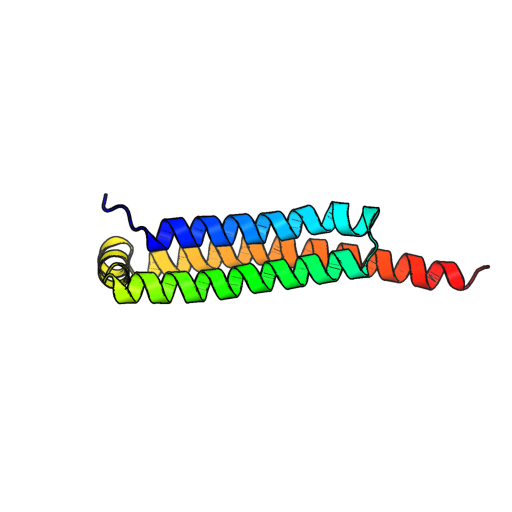OM 755 C C . SER A 1 100 ? 17.363 1.958 -13.812 1.00 89.94 100 SER A C 1
ATOM 757 O O . SER A 1 100 ? 18.045 2.202 -14.798 1.00 89.94 100 SER A O 1
ATOM 759 N N . LEU A 1 101 ? 16.666 0.827 -13.681 1.00 86.12 101 LEU A N 1
ATOM 760 C CA . LEU A 1 101 ? 16.715 -0.248 -14.671 1.00 86.12 101 LEU A CA 1
ATOM 761 C C . LEU A 1 101 ? 16.075 0.174 -16.005 1.00 86.12 101 LEU A C 1
ATOM 763 O O . LEU A 1 101 ? 16.569 -0.168 -17.073 1.00 86.12 101 LEU A O 1
ATOM 767 N N . ALA A 1 102 ? 15.005 0.973 -15.961 1.00 87.44 102 ALA A N 1
ATOM 768 C CA . ALA A 1 102 ? 14.418 1.567 -17.161 1.00 87.44 102 ALA A CA 1
ATOM 769 C C . ALA A 1 102 ? 15.374 2.556 -17.856 1.00 87.44 102 ALA A C 1
ATOM 771 O O . ALA A 1 102 ? 15.430 2.581 -19.083 1.00 87.44 102 ALA A O 1
ATOM 772 N N . ALA A 1 103 ? 16.124 3.352 -17.085 1.00 86.88 103 ALA A N 1
ATOM 773 C CA . ALA A 1 103 ? 17.103 4.298 -17.619 1.00 86.88 103 ALA A CA 1
ATOM 774 C C . ALA A 1 103 ? 18.324 3.595 -18.232 1.00 86.88 103 ALA A C 1
ATOM 776 O O . ALA A 1 103 ? 18.795 4.019 -19.280 1.00 86.88 103 ALA A O 1
ATOM 777 N N . GLU A 1 104 ? 18.800 2.509 -17.620 1.00 86.62 104 GLU A N 1
ATOM 778 C CA . GLU A 1 104 ? 19.896 1.688 -18.148 1.00 86.62 104 GLU A CA 1
ATOM 779 C C . GLU A 1 104 ? 19.533 1.071 -19.506 1.00 86.62 104 GLU A C 1
ATOM 781 O O . GLU A 1 104 ? 20.301 1.178 -20.457 1.00 86.62 104 GLU A O 1
ATOM 786 N N . ILE A 1 105 ? 18.319 0.523 -19.636 1.00 79.69 105 ILE A N 1
ATOM 787 C CA . ILE A 1 105 ? 17.818 -0.014 -20.911 1.00 79.69 105 ILE A CA 1
ATOM 788 C C . ILE A 1 105 ? 17.702 1.090 -21.972 1.00 79.69 105 ILE A C 1
ATOM 790 O O . ILE A 1 105 ? 18.050 0.865 -23.123 1.00 79.69 105 ILE A O 1
ATOM 794 N N . ALA A 1 106 ? 17.224 2.282 -21.601 1.00 76.81 106 ALA A N 1
ATOM 795 C CA . ALA A 1 106 ? 17.068 3.395 -22.540 1.00 76.81 106 ALA A CA 1
ATOM 796 C C . ALA A 1 106 ? 18.403 4.049 -22.948 1.00 76.81 106 ALA A C 1
ATOM 798 O O . ALA A 1 106 ? 18.494 4.604 -24.038 1.00 76.81 106 ALA A O 1
ATOM 799 N N . GLY A 1 107 ? 19.416 4.014 -22.075 1.00 69.75 107 GLY A N 1
ATOM 800 C CA . GLY A 1 107 ? 20.761 4.528 -22.346 1.00 69.75 107 GLY A CA 1
ATOM 801 C C . GLY A 1 107 ? 21.650 3.546 -23.112 1.00 69.75 107 GLY A C 1
ATOM 802 O O . GLY A 1 107 ? 22.514 3.980 -23.858 1.00 69.75 107 GLY A O 1
ATOM 803 N N . GLY A 1 108 ? 21.418 2.235 -22.988 1.00 57.34 108 GLY A N 1
ATOM 804 C CA . GLY A 1 108 ? 22.136 1.217 -23.765 1.00 57.34 108 GLY A CA 1
ATOM 805 C C . GLY A 1 108 ? 21.850 1.251 -25.274 1.00 57.34 108 GLY A C 1
ATOM 806 O O . GLY A 1 108 ? 22.663 0.762 -26.050 1.00 57.34 108 GLY A O 1
ATOM 807 N N . ASP A 1 109 ? 20.741 1.869 -25.693 1.00 51.66 109 ASP A N 1
ATOM 808 C CA . ASP A 1 109 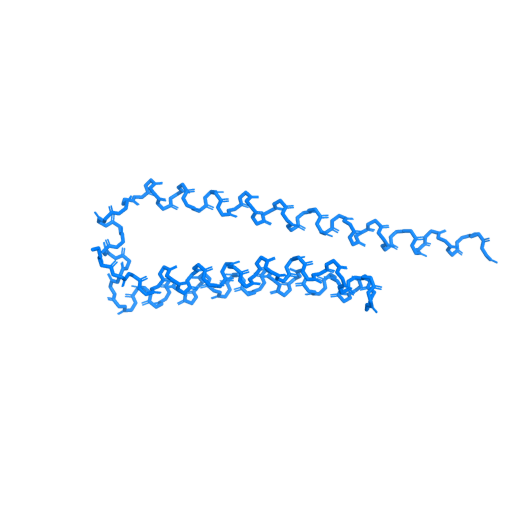? 20.372 2.062 -27.104 1.00 51.66 109 ASP A CA 1
ATOM 809 C C . ASP A 1 109 ? 21.126 3.229 -27.786 1.00 51.66 109 ASP A C 1
ATOM 811 O O . ASP A 1 109 ? 20.958 3.430 -28.986 1.00 51.66 109 ASP A O 1
ATOM 815 N N . SER A 1 110 ? 21.943 4.023 -27.071 1.00 51.09 110 SER A N 1
ATOM 816 C CA . SER A 1 110 ? 22.722 5.112 -27.698 1.00 51.09 110 SER A CA 1
ATOM 817 C C . SER A 1 110 ? 24.085 4.686 -28.249 1.00 51.09 110 SER A C 1
ATOM 819 O O . SER A 1 110 ? 24.688 5.459 -28.992 1.00 51.09 110 SER A O 1
ATOM 821 N N . ASP A 1 111 ? 24.557 3.486 -27.895 1.00 49.50 111 ASP A N 1
ATOM 822 C CA . ASP A 1 111 ? 25.905 2.990 -28.212 1.00 49.50 111 ASP A CA 1
ATOM 823 C C . ASP A 1 111 ? 25.901 1.761 -29.159 1.00 49.50 111 ASP A C 1
ATOM 825 O O . ASP A 1 111 ? 26.942 1.122 -29.339 1.00 49.50 111 ASP A O 1
ATOM 829 N N . ALA A 1 112 ? 24.756 1.429 -29.776 1.00 44.97 112 ALA A N 1
ATOM 830 C CA . ALA A 1 112 ? 24.591 0.357 -30.772 1.00 44.97 112 ALA A CA 1
ATOM 831 C C . ALA A 1 112 ? 24.148 0.910 -32.137 1.00 44.97 112 ALA A C 1
ATOM 833 O O . ALA A 1 112 ? 24.617 0.364 -33.164 1.00 44.97 112 ALA A O 1
#

Sequence (112 aa):
MPKLAFLQTLAIAAFVSFMLVIVAFPVTWKAGWRAGQNTVRASLGVLIVGIIGTLVMGYSNGEIATFRSTLGIDGAIQMGVFFLIMYSTGFLFVGRYISSLAAEIAGGDSDA

Foldseek 3Di:
DDDLVLVVLLVVLLVVLLVLLVVLVVCCVPVNLVSSVVSLVVSVVSNVCSVVVSVVVCVVVVVVVVCCVPQNPVNVVVVVVVSCVSSVVSSVVSNVVSVVRVVVVVVVVVPD